Protein AF-A0A2P2LBF1-F1 (afdb_monomer_lite)

Organism: Rhizophora mucronata (NCBI:txid61149)

Radius of gyration: 17.7 Å; chains: 1; bounding box: 58×16×4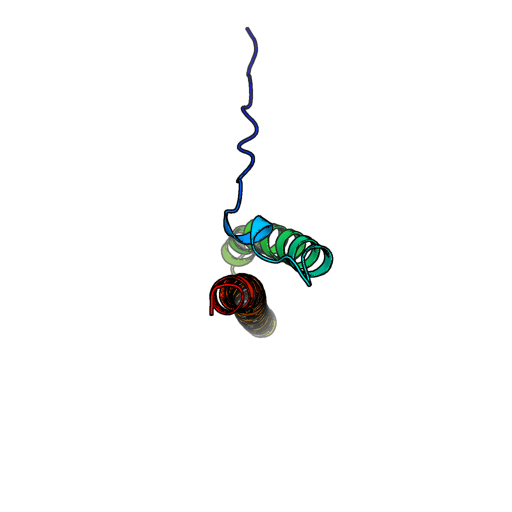7 Å

Sequence (86 aa):
MGTDAGEVVETFPWCYSCKVHQSICRELRKVVDRIEKLLPNIEAARPRCQSGIQVLCLLNDALDRAKQVLEHCSESSKLYLVSAFA

Structure (mmCIF, N/CA/C/O backbone):
data_AF-A0A2P2LBF1-F1
#
_entry.id   AF-A0A2P2LBF1-F1
#
loop_
_atom_site.group_PDB
_atom_site.id
_atom_site.type_symbol
_atom_site.label_atom_id
_atom_site.label_alt_id
_atom_site.label_comp_id
_atom_site.label_asym_id
_atom_site.label_entity_id
_atom_site.label_seq_id
_atom_site.pdbx_PDB_ins_code
_atom_site.Cartn_x
_atom_site.Cartn_y
_atom_site.Cartn_z
_atom_site.occupancy
_atom_site.B_iso_or_equiv
_atom_site.auth_seq_id
_atom_site.auth_comp_id
_atom_site.auth_asym_id
_atom_site.auth_atom_id
_atom_site.pdbx_PDB_model_num
ATOM 1 N N . MET A 1 1 ? -31.717 5.651 -19.992 1.00 42.41 1 MET A N 1
ATOM 2 C CA . MET A 1 1 ? -30.587 6.270 -20.714 1.00 42.41 1 MET A CA 1
ATOM 3 C C . MET A 1 1 ? -29.325 5.920 -19.955 1.00 42.41 1 MET A C 1
ATOM 5 O O . MET A 1 1 ? -29.362 5.961 -18.732 1.00 42.41 1 MET A O 1
ATOM 9 N N . GLY A 1 2 ? -28.327 5.400 -20.669 1.00 43.47 2 GLY A N 1
ATOM 10 C CA . GLY A 1 2 ? -27.229 4.610 -20.112 1.00 43.47 2 GLY A CA 1
ATOM 11 C C . GLY A 1 2 ? -26.317 5.391 -19.173 1.00 43.47 2 GLY A C 1
ATOM 12 O O . GLY A 1 2 ? -25.976 6.541 -19.432 1.00 43.47 2 GLY A O 1
ATOM 13 N N . THR A 1 3 ? -25.939 4.738 -18.082 1.00 48.31 3 THR A N 1
ATOM 14 C CA . THR A 1 3 ? -24.888 5.179 -17.172 1.00 48.31 3 THR A CA 1
ATOM 15 C C . THR A 1 3 ? -23.582 4.606 -17.705 1.00 48.31 3 THR A C 1
ATOM 17 O O . THR A 1 3 ? -23.276 3.441 -17.471 1.00 48.31 3 THR A O 1
ATOM 20 N N . ASP A 1 4 ? -22.857 5.399 -18.490 1.00 39.16 4 ASP A N 1
ATOM 21 C CA . ASP A 1 4 ? -21.485 5.081 -18.873 1.00 39.16 4 ASP A CA 1
ATOM 22 C C . ASP A 1 4 ? -20.595 5.418 -17.675 1.00 39.16 4 ASP A C 1
ATOM 24 O O . ASP A 1 4 ? -20.221 6.568 -17.438 1.00 39.16 4 ASP A O 1
ATOM 28 N N . ALA A 1 5 ? -20.367 4.413 -16.832 1.00 44.09 5 ALA A N 1
ATOM 29 C CA . ALA A 1 5 ? -19.330 4.464 -15.822 1.00 44.09 5 ALA A CA 1
ATOM 30 C C . ALA A 1 5 ? -18.002 4.370 -16.570 1.00 44.09 5 ALA A C 1
ATOM 32 O O . ALA A 1 5 ? -17.472 3.278 -16.760 1.00 44.09 5 ALA A O 1
ATOM 33 N N . GLY A 1 6 ? -17.520 5.524 -17.037 1.00 38.16 6 GLY A N 1
ATOM 34 C CA . GLY A 1 6 ? -16.190 5.671 -17.596 1.00 38.16 6 GLY A CA 1
ATOM 35 C C . GLY A 1 6 ? -15.196 5.074 -16.614 1.00 38.16 6 GLY A C 1
ATOM 36 O O . GLY A 1 6 ? -14.946 5.628 -15.542 1.00 38.16 6 GLY A O 1
ATOM 37 N N . GLU A 1 7 ? -14.693 3.897 -16.965 1.00 44.69 7 GLU A N 1
ATOM 38 C CA . GLU A 1 7 ? -13.609 3.240 -16.270 1.00 44.69 7 GLU A CA 1
ATOM 39 C C . GLU A 1 7 ? -12.424 4.193 -16.365 1.00 44.69 7 GLU A C 1
ATOM 41 O O . GLU A 1 7 ? -11.753 4.291 -17.393 1.00 44.69 7 GLU A O 1
ATOM 46 N N . VAL A 1 8 ? -12.201 4.961 -15.298 1.00 46.28 8 VAL A N 1
ATOM 47 C CA . VAL A 1 8 ? -10.952 5.682 -15.110 1.00 46.28 8 VAL A CA 1
ATOM 48 C C . VAL A 1 8 ? -9.901 4.594 -14.951 1.00 46.28 8 VAL A C 1
ATOM 50 O O . VAL A 1 8 ? -9.622 4.105 -13.857 1.00 46.28 8 VAL A O 1
ATOM 53 N N . VAL A 1 9 ? -9.357 4.159 -16.085 1.00 48.44 9 VAL A N 1
ATOM 54 C CA . VAL A 1 9 ? -8.065 3.502 -16.150 1.00 48.44 9 VAL A CA 1
ATOM 55 C C . VAL A 1 9 ? -7.102 4.547 -15.621 1.00 48.44 9 VAL A C 1
ATOM 57 O O . VAL A 1 9 ? -6.620 5.407 -16.361 1.00 48.44 9 VAL A O 1
ATOM 60 N N . GLU A 1 10 ? -6.887 4.505 -14.306 1.00 43.16 10 GLU A N 1
ATOM 61 C CA . GLU A 1 10 ? -5.792 5.169 -13.618 1.00 43.16 10 GLU A CA 1
ATOM 62 C C . GLU A 1 10 ? -4.516 4.676 -14.295 1.00 43.16 10 GLU A C 1
ATOM 64 O O . GLU A 1 10 ? -3.936 3.637 -13.971 1.00 43.16 10 GLU A O 1
ATOM 69 N N . THR A 1 11 ? -4.134 5.384 -15.352 1.00 43.34 11 THR A N 1
ATOM 70 C CA . THR A 1 11 ? -2.934 5.108 -16.117 1.00 43.34 11 THR A CA 1
ATOM 71 C C . THR A 1 11 ? -1.805 5.618 -15.250 1.00 43.34 11 THR A C 1
ATOM 73 O O . THR A 1 11 ? -1.372 6.758 -15.381 1.00 43.34 11 THR A O 1
ATOM 76 N N . PHE A 1 12 ? -1.380 4.790 -14.297 1.00 48.81 12 PHE A N 1
ATOM 77 C CA . PHE A 1 12 ? -0.283 5.116 -13.405 1.00 48.81 12 PHE A CA 1
ATOM 78 C C . PHE A 1 12 ? 0.994 5.279 -14.241 1.00 48.81 12 PHE A C 1
ATOM 80 O O . PHE A 1 12 ? 1.512 4.279 -14.754 1.00 48.81 12 PHE A O 1
ATOM 87 N N . PRO A 1 13 ? 1.539 6.506 -14.375 1.00 49.50 13 PRO A N 1
ATOM 88 C CA . PRO A 1 13 ? 2.649 6.799 -15.291 1.00 49.50 13 PRO A CA 1
ATOM 89 C C . PRO A 1 13 ? 3.913 5.986 -14.972 1.00 49.50 13 PRO A C 1
ATOM 91 O O . PRO A 1 13 ? 4.747 5.727 -15.834 1.00 49.50 13 PRO A O 1
ATOM 94 N N . TRP A 1 14 ? 4.018 5.531 -13.722 1.00 47.81 14 TRP A N 1
ATOM 95 C CA . TRP A 1 14 ? 5.119 4.739 -13.184 1.00 47.81 14 TRP A CA 1
ATOM 96 C C . TRP A 1 14 ? 5.111 3.261 -13.596 1.00 47.81 14 TRP A C 1
ATOM 98 O O . TRP A 1 14 ? 6.155 2.613 -13.560 1.00 47.81 14 TRP A O 1
ATOM 108 N N . CYS A 1 15 ? 3.966 2.704 -14.004 1.00 50.03 15 CYS A N 1
ATOM 109 C CA . CYS A 1 15 ? 3.868 1.274 -14.323 1.00 50.03 15 CYS A CA 1
ATOM 110 C C . CYS A 1 15 ? 4.514 0.927 -15.681 1.00 50.03 15 CYS A C 1
ATOM 112 O O . CYS A 1 15 ? 4.873 -0.223 -15.942 1.00 50.03 15 CYS A O 1
ATOM 114 N N . TYR A 1 16 ? 4.694 1.931 -16.542 1.00 52.56 16 TYR A N 1
ATOM 115 C CA . TYR A 1 16 ? 5.258 1.764 -17.881 1.00 52.56 16 TYR A CA 1
ATOM 116 C C 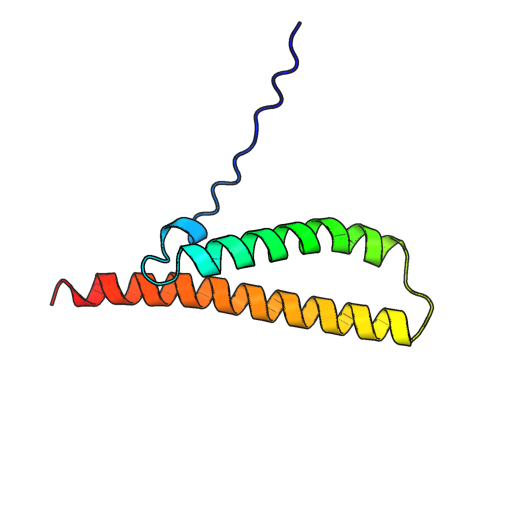. TYR A 1 16 ? 6.775 1.931 -17.938 1.00 52.56 16 TYR A C 1
ATOM 118 O O . TYR A 1 16 ? 7.391 1.463 -18.894 1.00 52.56 16 TYR A O 1
ATOM 126 N N . SER A 1 17 ? 7.398 2.572 -16.943 1.00 55.22 17 SER A N 1
ATOM 127 C CA . SER A 1 17 ? 8.833 2.852 -17.019 1.00 55.22 17 SER A CA 1
ATOM 128 C C . SER A 1 17 ? 9.703 1.690 -16.553 1.00 55.22 17 SER A C 1
ATOM 130 O O . SER A 1 17 ? 10.849 1.629 -16.978 1.00 55.22 17 SER A O 1
ATOM 132 N N . CYS A 1 18 ? 9.194 0.748 -15.748 1.00 57.53 18 CYS A N 1
ATOM 133 C CA . CYS A 1 18 ? 9.992 -0.388 -15.288 1.00 57.53 18 CYS A CA 1
ATOM 134 C C . CYS A 1 18 ? 10.111 -1.470 -16.374 1.00 57.53 18 CYS A C 1
ATOM 136 O O . CYS A 1 18 ? 9.233 -2.319 -16.489 1.00 57.53 18 CYS A O 1
ATOM 138 N N . LYS A 1 19 ? 11.176 -1.447 -17.187 1.00 60.88 19 LYS A N 1
ATOM 139 C CA . LYS A 1 19 ? 11.369 -2.411 -18.293 1.00 60.88 19 LYS A CA 1
ATOM 140 C C . LYS A 1 19 ? 11.918 -3.773 -17.843 1.00 60.88 19 LYS A C 1
ATOM 142 O O . LYS A 1 19 ? 11.629 -4.771 -18.488 1.00 60.88 19 LYS A O 1
ATOM 147 N N . VAL A 1 20 ? 12.684 -3.829 -16.747 1.00 62.78 20 VAL A N 1
ATOM 148 C CA . VAL A 1 20 ? 13.376 -5.060 -16.299 1.00 62.78 20 VAL A CA 1
ATOM 149 C C . VAL A 1 20 ? 12.535 -5.880 -15.312 1.00 62.78 20 VAL A C 1
ATOM 151 O O . VAL A 1 20 ? 12.485 -7.101 -15.411 1.00 62.78 20 VAL A O 1
ATOM 154 N N . HIS A 1 21 ? 11.814 -5.221 -14.397 1.00 70.94 21 HIS A N 1
ATOM 155 C CA . HIS A 1 21 ? 10.999 -5.876 -13.359 1.00 70.94 21 HIS A CA 1
ATOM 156 C C . HIS A 1 21 ? 9.490 -5.661 -13.546 1.00 70.94 21 HIS A C 1
ATOM 158 O O . HIS A 1 21 ? 8.723 -5.755 -12.588 1.00 70.94 21 HIS A O 1
ATOM 164 N N . GLN A 1 22 ? 9.045 -5.386 -14.779 1.00 71.88 22 GLN A N 1
ATOM 165 C CA . GLN A 1 22 ? 7.680 -4.934 -15.066 1.00 71.88 22 GLN A CA 1
ATOM 166 C C . GLN A 1 22 ? 6.587 -5.829 -14.464 1.00 71.88 22 GLN A C 1
ATOM 168 O O . GLN A 1 22 ? 5.608 -5.316 -13.925 1.00 71.88 22 GLN A O 1
ATOM 173 N N . SER A 1 23 ? 6.744 -7.155 -14.541 1.00 77.50 23 SER A N 1
ATOM 174 C CA . SER A 1 23 ? 5.754 -8.104 -14.017 1.00 77.50 23 SER A CA 1
ATOM 175 C C . SER A 1 23 ? 5.657 -8.040 -12.493 1.00 77.50 23 SER A C 1
ATOM 177 O O . SER A 1 23 ? 4.563 -7.896 -11.955 1.00 77.50 23 SER A O 1
ATOM 179 N N . ILE A 1 24 ? 6.796 -8.061 -11.797 1.00 84.06 24 ILE A N 1
ATOM 180 C CA . ILE A 1 24 ? 6.864 -8.026 -10.332 1.00 84.06 24 ILE A CA 1
ATOM 181 C C . ILE A 1 24 ? 6.355 -6.681 -9.807 1.00 84.06 24 ILE A C 1
ATOM 183 O O . ILE A 1 24 ? 5.531 -6.654 -8.896 1.00 84.06 24 ILE A O 1
ATOM 187 N N . CYS A 1 25 ? 6.770 -5.564 -10.412 1.00 84.25 25 CYS A N 1
ATOM 188 C CA . CYS A 1 25 ? 6.291 -4.235 -10.029 1.00 84.25 25 CYS A CA 1
ATOM 189 C C . CYS A 1 25 ? 4.785 -4.076 -10.278 1.00 84.25 25 CYS A C 1
ATOM 191 O O . CYS A 1 25 ? 4.091 -3.454 -9.477 1.00 84.25 25 CYS A O 1
ATOM 193 N N . ARG A 1 26 ? 4.255 -4.664 -11.357 1.00 83.69 26 ARG A N 1
ATOM 194 C CA . ARG A 1 26 ? 2.816 -4.650 -11.645 1.00 83.69 26 ARG A CA 1
ATOM 195 C C . ARG A 1 26 ? 2.023 -5.438 -10.603 1.00 83.69 26 ARG A C 1
ATOM 197 O O . ARG A 1 26 ? 1.005 -4.940 -10.129 1.00 83.69 26 ARG A O 1
ATOM 204 N N . GLU A 1 27 ? 2.469 -6.636 -10.234 1.00 89.25 27 GLU A N 1
ATOM 205 C CA . GLU A 1 27 ? 1.787 -7.427 -9.202 1.00 89.25 27 GLU A CA 1
ATOM 206 C C . GLU A 1 27 ? 1.888 -6.769 -7.821 1.00 89.25 27 GLU A C 1
ATOM 208 O O . GLU A 1 27 ? 0.879 -6.662 -7.123 1.00 89.25 27 GLU A O 1
ATOM 213 N N . LEU A 1 28 ? 3.057 -6.231 -7.458 1.00 88.94 28 LEU A N 1
ATOM 214 C CA . LEU A 1 28 ? 3.228 -5.474 -6.217 1.00 88.94 28 LEU A CA 1
ATOM 215 C C . LEU A 1 28 ? 2.299 -4.253 -6.175 1.00 88.94 28 LEU A C 1
ATOM 217 O O . LEU A 1 28 ? 1.651 -4.013 -5.159 1.00 88.94 28 LEU A O 1
ATOM 221 N N . ARG A 1 29 ? 2.161 -3.522 -7.288 1.00 87.19 29 ARG A N 1
ATOM 222 C CA . ARG A 1 29 ? 1.248 -2.376 -7.387 1.00 87.19 29 ARG A CA 1
ATOM 223 C C . ARG A 1 29 ? -0.206 -2.770 -7.152 1.00 87.19 29 ARG A C 1
ATOM 225 O O . ARG A 1 29 ? -0.868 -2.126 -6.351 1.00 87.19 29 ARG A O 1
ATOM 232 N N . LYS A 1 30 ? -0.681 -3.866 -7.754 1.00 90.38 30 LYS A N 1
ATOM 233 C CA . LYS A 1 30 ? -2.046 -4.368 -7.508 1.00 90.38 30 LYS A CA 1
ATOM 234 C C . LYS A 1 30 ? -2.297 -4.655 -6.028 1.00 90.38 30 LYS A C 1
ATOM 236 O O . LYS A 1 30 ? -3.407 -4.438 -5.548 1.00 90.38 30 LYS A O 1
ATOM 241 N N . VAL A 1 31 ? -1.299 -5.185 -5.319 1.00 91.81 31 VAL A N 1
ATOM 242 C CA . VAL A 1 31 ? -1.400 -5.442 -3.877 1.00 91.81 31 VAL A CA 1
ATOM 243 C C . VAL A 1 31 ? -1.449 -4.127 -3.100 1.00 91.81 31 VAL A C 1
ATOM 245 O O . VAL A 1 31 ? -2.341 -3.970 -2.270 1.00 91.81 31 VAL A O 1
ATOM 248 N N . VAL A 1 32 ? -0.565 -3.171 -3.407 1.00 91.62 32 VAL A N 1
ATOM 249 C CA . VAL A 1 32 ? -0.566 -1.828 -2.796 1.00 91.62 32 VAL A CA 1
ATOM 250 C C . VAL A 1 32 ? -1.921 -1.142 -2.992 1.00 91.62 32 VAL A C 1
ATOM 252 O O . VAL A 1 32 ? -2.549 -0.780 -2.002 1.00 91.62 32 VAL A O 1
ATOM 255 N N . ASP A 1 33 ? -2.436 -1.083 -4.223 1.00 91.56 33 ASP A N 1
ATOM 256 C CA . ASP A 1 33 ? -3.716 -0.431 -4.540 1.00 91.56 33 ASP A CA 1
ATOM 257 C C . ASP A 1 33 ? -4.894 -1.074 -3.785 1.00 91.56 33 ASP A C 1
ATOM 259 O O . ASP A 1 33 ? -5.835 -0.400 -3.360 1.00 91.56 33 ASP A O 1
ATOM 263 N N . ARG A 1 34 ? -4.878 -2.404 -3.616 1.00 93.06 34 ARG A N 1
ATOM 264 C CA . ARG A 1 34 ? -5.909 -3.117 -2.844 1.00 93.06 34 ARG A CA 1
ATOM 265 C C . ARG A 1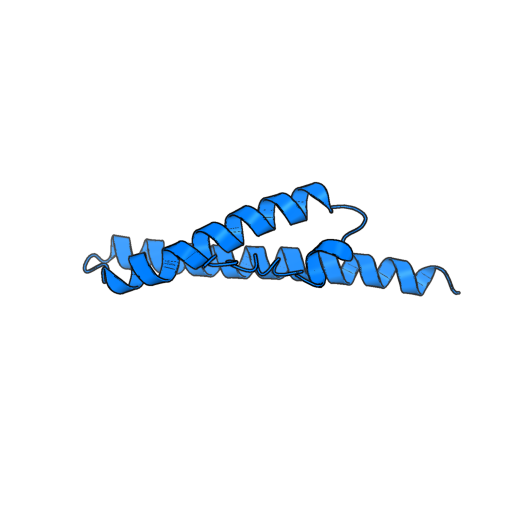 34 ? -5.852 -2.753 -1.368 1.00 93.06 34 ARG A C 1
ATOM 267 O O . ARG A 1 34 ? -6.901 -2.546 -0.767 1.00 93.06 34 ARG A O 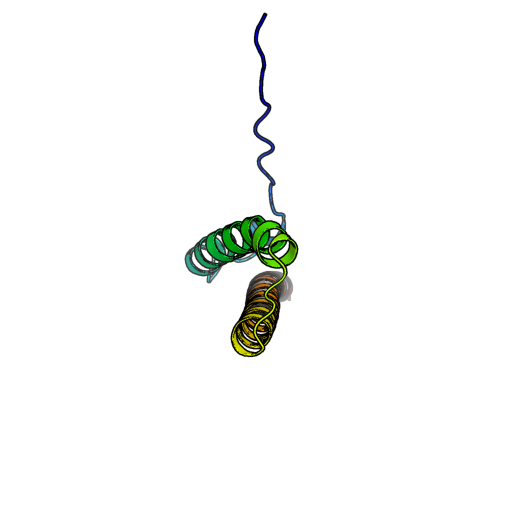1
ATOM 274 N N . ILE A 1 35 ? -4.660 -2.696 -0.785 1.00 91.00 35 ILE A N 1
ATOM 275 C CA . ILE A 1 35 ? -4.499 -2.380 0.635 1.00 91.00 35 ILE A CA 1
ATOM 276 C C . ILE A 1 35 ? -4.834 -0.905 0.894 1.00 91.00 35 ILE A C 1
ATOM 278 O O . ILE A 1 35 ? -5.541 -0.620 1.857 1.00 91.00 35 ILE A O 1
ATOM 282 N N . GLU A 1 36 ? -4.430 0.018 0.019 1.00 90.00 36 GLU A N 1
ATOM 283 C CA . GLU A 1 36 ? -4.786 1.442 0.124 1.00 90.00 36 GLU A CA 1
ATOM 284 C C . GLU A 1 36 ? -6.299 1.669 0.114 1.00 90.00 36 GLU A C 1
ATOM 286 O O . GLU A 1 36 ? -6.804 2.497 0.865 1.00 90.00 36 GLU A O 1
ATOM 291 N N . LYS A 1 37 ? -7.049 0.887 -0.669 1.00 91.44 37 LYS A N 1
ATOM 292 C CA . LYS A 1 37 ? -8.521 0.933 -0.660 1.00 91.44 37 LYS A CA 1
ATOM 293 C C . LYS A 1 37 ? -9.138 0.399 0.636 1.00 91.44 37 LYS A C 1
ATOM 295 O O . LYS A 1 37 ? -10.258 0.773 0.976 1.00 91.44 37 LYS A O 1
ATOM 300 N N . LEU A 1 38 ? -8.449 -0.496 1.346 1.00 89.62 38 LEU A N 1
ATOM 301 C CA . LEU A 1 38 ? -8.934 -1.102 2.591 1.00 89.62 38 LEU A CA 1
ATOM 302 C C . LEU A 1 38 ? -8.570 -0.280 3.830 1.00 89.62 38 LEU A C 1
ATOM 304 O O . LEU A 1 38 ? -9.339 -0.268 4.790 1.00 89.62 38 LEU A O 1
ATOM 308 N N . LEU A 1 39 ? -7.431 0.412 3.806 1.00 87.50 39 LEU A N 1
ATOM 309 C CA . LEU A 1 39 ? -6.898 1.200 4.918 1.00 87.50 39 LEU A CA 1
ATOM 310 C C . LEU A 1 39 ? -7.918 2.164 5.545 1.00 87.50 39 LEU A C 1
ATOM 312 O O . LEU A 1 39 ? -8.121 2.064 6.754 1.00 87.50 39 LEU A O 1
ATOM 316 N N . PRO A 1 40 ? -8.649 2.996 4.775 1.00 87.50 40 PRO A N 1
ATOM 317 C CA . PRO A 1 40 ? -9.636 3.916 5.337 1.00 87.50 40 PRO A CA 1
ATOM 318 C C . PRO A 1 40 ? -10.736 3.208 6.134 1.00 87.50 40 PRO A C 1
ATOM 320 O O . PRO A 1 40 ? -11.182 3.711 7.161 1.00 87.50 40 PRO A O 1
ATOM 323 N N . ASN A 1 41 ? -11.151 2.013 5.701 1.00 88.81 41 ASN A N 1
ATOM 324 C CA . ASN A 1 41 ? -12.153 1.222 6.417 1.00 88.81 41 ASN A CA 1
ATOM 325 C C . ASN A 1 41 ? -11.591 0.659 7.731 1.00 88.81 41 ASN A C 1
ATOM 327 O O . ASN A 1 41 ? -12.293 0.618 8.741 1.00 88.81 41 ASN A O 1
ATOM 331 N N . ILE A 1 42 ? -10.321 0.245 7.729 1.00 86.25 42 ILE A N 1
ATOM 332 C CA . ILE A 1 42 ? -9.623 -0.251 8.923 1.00 86.25 42 ILE A CA 1
ATOM 333 C C . ILE A 1 42 ? -9.404 0.890 9.927 1.00 86.25 42 ILE A C 1
ATOM 335 O O . ILE A 1 42 ? -9.642 0.721 11.122 1.00 86.25 42 ILE A O 1
ATOM 339 N N . GLU A 1 43 ? -9.008 2.068 9.452 1.00 85.25 43 GLU A N 1
ATOM 340 C CA . GLU A 1 43 ? -8.839 3.273 10.269 1.00 85.25 43 GLU A CA 1
ATOM 341 C C . GLU A 1 43 ? -10.173 3.764 10.843 1.00 85.25 43 GLU A C 1
ATOM 343 O O . GLU A 1 43 ? -10.257 4.086 12.033 1.00 85.25 43 GLU A O 1
ATOM 348 N N . ALA A 1 44 ? -11.239 3.748 10.036 1.00 87.88 44 ALA A N 1
ATOM 349 C CA . ALA A 1 44 ? -12.591 4.106 10.463 1.00 87.88 44 ALA A CA 1
ATOM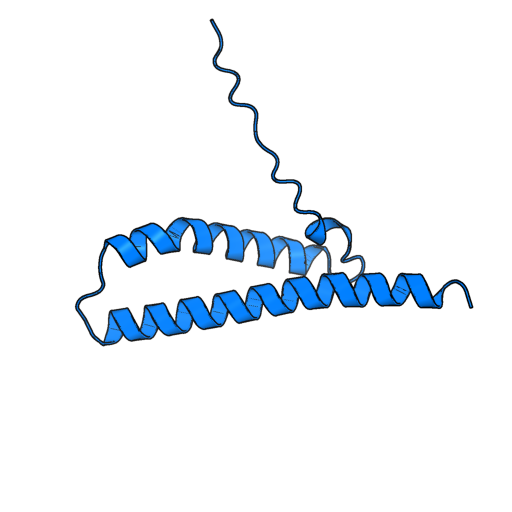 350 C C . ALA A 1 44 ? -13.127 3.170 11.556 1.00 87.88 44 ALA A C 1
ATOM 352 O O . ALA A 1 44 ? -13.843 3.620 12.453 1.00 87.88 44 ALA A O 1
ATOM 353 N N . ALA A 1 45 ? -12.734 1.892 11.539 1.00 87.44 45 ALA A N 1
ATOM 354 C CA . ALA A 1 45 ? -13.070 0.943 12.598 1.00 87.44 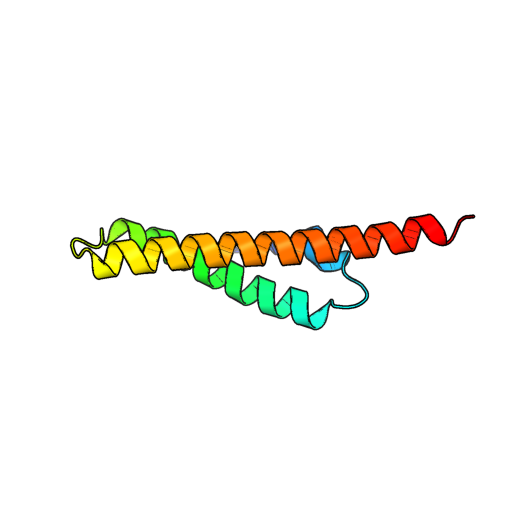45 ALA A CA 1
ATOM 355 C C . ALA A 1 45 ? -12.405 1.276 13.949 1.00 87.44 45 ALA A C 1
ATOM 357 O O . ALA A 1 45 ? -12.811 0.714 14.967 1.00 87.44 45 ALA A O 1
ATOM 358 N N . ARG A 1 46 ? -11.420 2.194 13.977 1.00 79.25 46 ARG A N 1
ATOM 359 C CA . ARG A 1 46 ? -10.650 2.628 15.157 1.00 79.25 46 ARG A CA 1
ATOM 360 C C . ARG A 1 46 ? -10.247 1.451 16.054 1.00 79.25 46 ARG A C 1
ATOM 362 O O . ARG A 1 46 ? -10.901 1.219 17.077 1.00 79.25 46 ARG A O 1
ATOM 369 N N . PRO A 1 47 ? -9.153 0.735 15.736 1.00 76.50 47 PRO A N 1
ATOM 370 C CA . PRO A 1 47 ? -8.668 -0.355 16.574 1.00 76.50 47 PRO A CA 1
ATOM 371 C C . PRO A 1 47 ? -8.423 0.157 18.002 1.00 76.50 47 PRO A C 1
ATOM 373 O O . PRO A 1 47 ? -7.514 0.943 18.246 1.00 76.50 47 PRO A O 1
ATOM 376 N N . ARG A 1 48 ? -9.270 -0.242 18.959 1.00 80.38 48 ARG A N 1
ATOM 377 C CA . ARG A 1 48 ? -9.157 0.183 20.370 1.00 80.38 48 ARG A CA 1
ATOM 378 C C . ARG A 1 48 ? -8.177 -0.677 21.172 1.00 80.38 48 ARG A C 1
ATOM 380 O O . ARG A 1 48 ? -7.947 -0.411 22.347 1.00 80.38 48 ARG A O 1
ATOM 387 N N . CYS A 1 49 ? -7.624 -1.720 20.557 1.00 84.31 49 CYS A N 1
ATOM 388 C CA . CYS A 1 49 ? -6.630 -2.600 21.154 1.00 84.31 49 CYS A CA 1
ATOM 389 C C . CYS A 1 49 ? -5.211 -2.179 20.747 1.00 84.31 49 CYS A C 1
ATOM 391 O O . CYS A 1 49 ? -4.962 -1.843 19.590 1.00 84.31 49 CYS A O 1
ATOM 393 N N . GLN A 1 50 ? -4.263 -2.247 21.690 1.00 86.06 50 GLN A N 1
ATOM 394 C CA . GLN A 1 50 ? -2.852 -1.926 21.432 1.00 86.06 50 GLN A CA 1
ATOM 395 C C . GLN A 1 50 ? -2.257 -2.787 20.310 1.00 86.06 50 GLN A C 1
ATOM 397 O O . GLN A 1 50 ? -1.544 -2.269 19.457 1.00 86.06 50 GLN A O 1
ATOM 402 N N . SER A 1 51 ? -2.612 -4.075 20.261 1.00 87.12 51 SER A N 1
ATOM 403 C CA . SER A 1 51 ? -2.200 -4.981 19.185 1.00 87.12 51 SER A CA 1
ATOM 404 C C . SER A 1 51 ? -2.731 -4.544 17.817 1.00 87.12 51 SER A C 1
ATOM 406 O O . SER A 1 51 ? -1.989 -4.566 16.841 1.00 87.12 51 SER A O 1
ATOM 408 N N . GLY A 1 52 ? -3.986 -4.094 17.740 1.00 86.56 52 GLY A N 1
ATOM 409 C CA . GLY A 1 52 ? -4.586 -3.601 16.499 1.00 86.56 52 GLY A CA 1
ATOM 410 C C . GLY A 1 52 ? -3.924 -2.321 15.994 1.00 86.56 52 GLY A C 1
ATOM 411 O O . GLY A 1 52 ? -3.647 -2.210 14.803 1.00 86.56 52 GLY A O 1
ATOM 412 N N . ILE A 1 53 ? -3.605 -1.388 16.896 1.00 89.19 53 ILE A N 1
ATOM 413 C CA . ILE A 1 53 ? -2.861 -0.164 16.557 1.00 89.19 53 ILE A CA 1
ATOM 414 C C . ILE A 1 53 ? -1.458 -0.517 16.048 1.00 89.19 53 ILE A C 1
ATOM 416 O O . ILE A 1 53 ? -1.028 -0.006 15.019 1.00 89.19 53 ILE A O 1
ATOM 420 N N . GLN A 1 54 ? -0.755 -1.426 16.728 1.00 90.81 54 GLN A N 1
ATOM 421 C CA . GLN A 1 54 ? 0.605 -1.818 16.361 1.00 90.81 54 GLN A CA 1
ATOM 422 C C . GLN A 1 54 ? 0.659 -2.502 14.988 1.00 90.81 54 GLN A C 1
ATOM 424 O O . GLN A 1 54 ? 1.525 -2.184 14.175 1.00 90.81 54 GLN A O 1
ATOM 429 N N . VAL A 1 55 ? -0.295 -3.390 14.697 1.00 91.12 55 VAL A N 1
ATOM 430 C CA . VAL A 1 55 ? -0.420 -4.033 13.379 1.00 91.12 55 VAL A CA 1
ATOM 431 C C . VAL A 1 55 ? -0.743 -3.010 12.290 1.00 91.12 55 VAL A C 1
ATOM 433 O O . VAL A 1 55 ? -0.183 -3.097 11.200 1.00 91.12 55 VAL A O 1
ATOM 436 N N . LEU A 1 56 ? -1.593 -2.019 12.576 1.00 89.75 56 LEU A N 1
ATOM 437 C CA . LEU A 1 56 ? -1.909 -0.951 11.627 1.00 89.75 56 LEU A CA 1
ATOM 438 C C . LEU A 1 56 ? -0.687 -0.073 11.312 1.00 89.75 56 LEU A C 1
ATOM 440 O O . LEU A 1 56 ? -0.472 0.272 10.152 1.00 89.75 56 LEU A O 1
ATOM 444 N N . CYS A 1 57 ? 0.143 0.245 12.309 1.00 90.94 57 CYS A N 1
ATOM 445 C CA . CYS A 1 57 ? 1.411 0.943 12.076 1.00 90.94 57 CYS A CA 1
ATOM 446 C C . CYS A 1 57 ? 2.359 0.111 11.200 1.00 90.94 57 CYS A C 1
ATOM 448 O O . CYS A 1 57 ? 2.865 0.611 10.201 1.00 90.94 57 CYS A O 1
ATOM 450 N N . LEU A 1 58 ? 2.540 -1.177 11.516 1.00 93.56 58 LEU A N 1
ATOM 451 C CA . LEU A 1 58 ? 3.387 -2.077 10.723 1.00 93.56 58 LEU A CA 1
ATOM 452 C C . LEU A 1 58 ? 2.906 -2.207 9.271 1.00 93.56 58 LEU A C 1
ATOM 454 O O . LEU A 1 58 ? 3.726 -2.289 8.356 1.00 93.56 58 LEU A O 1
ATOM 458 N N . LEU A 1 59 ? 1.587 -2.225 9.059 1.00 92.00 59 LEU A N 1
ATOM 459 C CA . LEU A 1 59 ? 0.985 -2.259 7.729 1.00 92.00 59 LEU A CA 1
ATOM 460 C C . LEU A 1 59 ? 1.303 -0.986 6.935 1.00 92.00 59 LEU A C 1
ATOM 462 O O . LEU A 1 59 ? 1.707 -1.090 5.778 1.00 92.00 59 LEU A O 1
ATOM 466 N N . ASN A 1 60 ? 1.155 0.189 7.552 1.00 91.62 60 ASN A N 1
ATOM 467 C CA . ASN A 1 60 ? 1.504 1.464 6.924 1.00 91.62 60 ASN A CA 1
ATOM 468 C C . ASN A 1 60 ? 2.992 1.522 6.557 1.00 91.62 60 ASN A C 1
ATOM 470 O O . ASN A 1 60 ? 3.322 1.776 5.400 1.00 91.62 60 ASN A O 1
ATOM 474 N N . ASP A 1 61 ? 3.885 1.147 7.476 1.00 93.88 61 ASP A N 1
ATOM 475 C CA . ASP A 1 61 ? 5.321 1.121 7.184 1.00 93.88 61 ASP A CA 1
ATOM 476 C C . ASP A 1 61 ? 5.668 0.155 6.035 1.00 93.88 61 ASP A C 1
ATOM 478 O O . ASP A 1 61 ? 6.577 0.398 5.237 1.00 93.88 61 ASP A O 1
ATOM 482 N N . ALA A 1 62 ? 4.986 -0.994 5.961 1.00 94.19 62 ALA A N 1
ATOM 483 C CA . ALA A 1 62 ? 5.174 -1.956 4.880 1.00 94.19 62 ALA A CA 1
ATOM 484 C C . ALA A 1 62 ? 4.697 -1.401 3.528 1.00 94.19 62 ALA A C 1
ATOM 486 O O . ALA A 1 62 ? 5.349 -1.644 2.509 1.00 94.19 62 ALA A O 1
ATOM 487 N N . LEU A 1 63 ? 3.605 -0.633 3.510 1.00 92.62 63 LEU A N 1
ATOM 488 C CA . LEU A 1 63 ? 3.124 0.038 2.303 1.00 92.62 63 LEU A CA 1
ATOM 489 C C . LEU A 1 63 ? 4.077 1.122 1.826 1.00 92.62 63 LEU A C 1
ATOM 491 O O . LEU A 1 63 ? 4.363 1.171 0.631 1.00 92.62 63 LEU A O 1
ATOM 495 N N . ASP A 1 64 ? 4.603 1.949 2.725 1.00 92.56 64 ASP A N 1
ATOM 496 C CA . ASP A 1 64 ? 5.578 2.976 2.353 1.00 92.56 64 ASP A CA 1
ATOM 497 C C . ASP A 1 64 ? 6.837 2.354 1.751 1.00 92.56 64 ASP A C 1
ATOM 499 O O . ASP A 1 64 ? 7.300 2.776 0.689 1.00 92.56 64 ASP A O 1
ATOM 503 N N . ARG A 1 65 ? 7.336 1.264 2.344 1.00 91.88 65 ARG A N 1
ATOM 504 C CA . ARG A 1 65 ? 8.447 0.494 1.767 1.00 91.88 65 ARG A CA 1
ATOM 505 C C . ARG A 1 65 ? 8.110 -0.067 0.384 1.00 91.88 65 ARG A C 1
ATOM 507 O O . ARG A 1 65 ? 8.934 0.010 -0.524 1.00 91.88 65 ARG A O 1
ATOM 514 N N . ALA A 1 66 ? 6.906 -0.603 0.187 1.00 90.06 66 ALA A N 1
ATOM 515 C CA . ALA A 1 66 ? 6.478 -1.106 -1.119 1.00 90.06 66 ALA A CA 1
ATOM 516 C C . ALA A 1 66 ? 6.400 0.012 -2.175 1.00 90.06 66 ALA A C 1
ATOM 518 O O . ALA A 1 66 ? 6.805 -0.195 -3.321 1.00 90.06 66 ALA A O 1
ATOM 519 N N . LYS A 1 67 ? 5.936 1.210 -1.798 1.00 88.94 67 LYS A N 1
ATOM 520 C CA . LYS A 1 67 ? 5.913 2.391 -2.675 1.00 88.94 67 LYS A CA 1
ATOM 521 C C . LYS A 1 67 ? 7.318 2.832 -3.068 1.00 88.94 67 LYS A C 1
ATOM 523 O O . LYS A 1 67 ? 7.562 3.030 -4.255 1.00 88.94 67 LYS A O 1
ATOM 528 N N . GLN A 1 68 ? 8.241 2.893 -2.109 1.00 88.31 68 GLN A N 1
ATOM 529 C CA . GLN A 1 68 ? 9.649 3.218 -2.364 1.00 88.31 68 GLN A CA 1
ATOM 530 C C . GLN A 1 68 ? 10.296 2.235 -3.346 1.00 88.31 68 GLN A C 1
ATOM 532 O O . GLN A 1 68 ? 11.015 2.647 -4.252 1.00 88.31 68 GLN A O 1
ATOM 537 N N . VAL A 1 69 ? 10.010 0.934 -3.223 1.00 86.12 69 VAL A N 1
ATOM 538 C CA . VAL A 1 69 ? 10.498 -0.084 -4.172 1.00 86.12 69 VAL A CA 1
ATOM 539 C C . VAL A 1 69 ? 9.952 0.173 -5.577 1.00 86.12 69 VAL A C 1
ATOM 541 O O . VAL A 1 69 ? 10.707 0.142 -6.546 1.00 86.12 69 VAL A O 1
ATOM 544 N N . LEU A 1 70 ? 8.654 0.463 -5.707 1.00 84.75 70 LEU A N 1
ATOM 545 C CA . LEU A 1 70 ? 8.037 0.771 -7.002 1.00 84.75 70 LEU A CA 1
ATOM 546 C C . LEU A 1 70 ? 8.620 2.041 -7.637 1.00 84.75 70 LEU A C 1
ATOM 548 O O . LEU A 1 70 ? 8.866 2.065 -8.845 1.00 84.75 70 LEU A O 1
ATOM 552 N N . GLU A 1 71 ? 8.865 3.076 -6.837 1.00 82.75 71 GLU A N 1
ATOM 553 C CA . GLU A 1 71 ? 9.510 4.314 -7.270 1.00 82.75 71 GLU A CA 1
ATOM 554 C C . GLU A 1 71 ? 10.949 4.053 -7.726 1.00 82.75 71 GLU A C 1
ATOM 556 O O . GLU A 1 71 ? 11.299 4.364 -8.866 1.00 82.75 71 GLU A O 1
ATOM 561 N N . HIS A 1 72 ? 11.747 3.352 -6.925 1.00 81.62 72 HIS A N 1
ATOM 562 C CA . HIS A 1 72 ? 13.121 3.000 -7.270 1.00 81.62 72 HIS A CA 1
ATOM 563 C C . HIS A 1 72 ? 13.212 2.153 -8.551 1.00 81.62 72 HIS A C 1
ATOM 565 O O . HIS A 1 72 ? 14.050 2.403 -9.420 1.00 81.62 72 HIS A O 1
ATOM 571 N N . CYS A 1 73 ? 12.321 1.174 -8.733 1.00 76.81 73 CYS A N 1
ATOM 572 C CA . CYS A 1 73 ? 12.244 0.358 -9.951 1.00 76.81 73 CYS A CA 1
ATOM 573 C C . CYS A 1 73 ? 11.908 1.184 -11.206 1.00 76.81 73 CYS A C 1
ATOM 575 O O . CYS A 1 73 ? 12.323 0.846 -12.322 1.00 76.81 73 CYS A O 1
ATOM 577 N N . SER A 1 74 ? 11.161 2.271 -11.034 1.00 71.94 74 SER A N 1
ATOM 578 C CA . SER A 1 74 ? 10.813 3.195 -12.109 1.00 71.94 74 SER A CA 1
ATOM 579 C C . SER A 1 74 ? 11.972 4.124 -12.483 1.00 71.94 74 SER A C 1
ATOM 581 O O . SER A 1 74 ? 12.156 4.402 -13.668 1.00 71.94 74 SER A O 1
ATOM 583 N N . GLU A 1 75 ? 12.749 4.582 -11.494 1.00 68.19 75 GLU A N 1
ATOM 584 C CA . GLU A 1 75 ? 13.881 5.497 -11.652 1.00 68.19 75 GLU A CA 1
ATOM 585 C C . GLU A 1 75 ? 15.109 4.778 -12.191 1.00 68.19 75 GLU A C 1
ATOM 587 O O . GLU A 1 75 ? 15.717 5.234 -13.156 1.00 68.19 75 GLU A O 1
ATOM 592 N N . SER A 1 76 ? 15.427 3.604 -11.646 1.00 62.41 76 SER A N 1
ATOM 593 C CA . SER A 1 76 ? 16.486 2.731 -12.166 1.00 62.41 76 SER A CA 1
ATOM 594 C C . SER A 1 76 ? 16.276 2.421 -13.648 1.00 62.41 76 SER A C 1
ATOM 596 O O . SER A 1 76 ? 17.215 2.485 -14.435 1.00 62.41 76 SER A O 1
ATOM 598 N N . SER A 1 77 ? 15.030 2.202 -14.072 1.00 59.50 77 SER A N 1
ATOM 599 C CA . SER A 1 77 ? 14.719 2.000 -15.489 1.00 59.50 77 SER A CA 1
ATOM 600 C C . SER A 1 77 ? 14.832 3.271 -16.346 1.00 59.50 77 SER A C 1
ATOM 602 O O . SER A 1 77 ? 15.036 3.157 -17.554 1.00 59.50 77 SER A O 1
ATOM 604 N N . LYS A 1 78 ? 14.756 4.473 -15.754 1.00 57.66 78 LYS A N 1
ATOM 605 C CA . LYS A 1 78 ? 15.092 5.741 -16.433 1.00 57.66 78 LYS A CA 1
ATOM 606 C C . LYS A 1 78 ? 16.607 5.930 -16.550 1.00 57.66 78 LYS A C 1
ATOM 608 O O . LYS A 1 78 ? 17.062 6.409 -17.584 1.00 57.66 78 LYS A O 1
ATOM 613 N N . LEU A 1 79 ? 17.392 5.513 -15.550 1.00 54.44 79 LEU A N 1
ATOM 614 C CA . LEU A 1 79 ? 18.860 5.609 -15.583 1.00 54.44 79 LEU A CA 1
ATOM 615 C C . LEU A 1 79 ? 19.474 4.783 -16.726 1.00 54.44 79 LEU A C 1
ATOM 617 O O . LEU A 1 79 ? 20.408 5.251 -17.372 1.00 54.44 79 LEU A O 1
ATOM 621 N N . TYR A 1 80 ? 18.894 3.623 -17.059 1.00 49.69 80 TYR A N 1
ATOM 622 C CA . TYR A 1 80 ? 19.302 2.836 -18.235 1.00 49.69 80 TYR A CA 1
ATOM 623 C C . TYR A 1 80 ? 19.015 3.516 -19.587 1.00 49.69 80 TYR A C 1
ATOM 625 O O . TYR A 1 80 ? 19.582 3.110 -20.596 1.00 49.69 80 TYR A O 1
ATOM 633 N N . LEU A 1 81 ? 18.141 4.529 -19.647 1.00 50.66 81 LEU A N 1
ATOM 634 C CA . LEU A 1 81 ? 17.876 5.272 -20.887 1.00 50.66 81 LEU A CA 1
ATOM 635 C C . LEU A 1 81 ? 18.876 6.414 -21.112 1.00 50.66 81 LEU A C 1
ATOM 637 O O . LEU A 1 81 ? 19.077 6.816 -22.254 1.00 50.66 81 LEU A O 1
ATOM 641 N N . VAL A 1 82 ? 19.517 6.916 -20.053 1.00 50.19 82 VAL A N 1
ATOM 642 C CA . VAL A 1 82 ? 20.504 8.006 -20.149 1.00 50.19 82 VAL A CA 1
ATOM 643 C C . VAL A 1 82 ? 21.877 7.479 -20.579 1.00 50.19 82 VAL A C 1
ATOM 645 O O . VAL A 1 82 ? 22.598 8.163 -21.298 1.00 50.19 82 VAL A O 1
ATOM 648 N N . SER A 1 83 ? 22.228 6.241 -20.222 1.00 42.56 83 SER A N 1
ATOM 649 C CA . SER A 1 83 ? 23.513 5.628 -20.587 1.00 42.56 83 SER A CA 1
ATOM 650 C C . SER A 1 83 ? 23.593 5.094 -22.025 1.00 42.56 83 SER A C 1
ATOM 652 O O . SER A 1 83 ? 24.666 4.676 -22.446 1.00 42.56 83 SER A O 1
ATOM 654 N N . ALA A 1 84 ? 22.498 5.121 -22.794 1.00 43.31 84 ALA A N 1
ATOM 655 C CA . ALA A 1 84 ? 22.464 4.663 -24.190 1.00 43.31 84 ALA A CA 1
ATOM 656 C C . ALA A 1 84 ? 22.756 5.770 -25.230 1.00 43.31 84 ALA A C 1
ATOM 658 O O . ALA A 1 84 ? 22.692 5.510 -26.429 1.00 43.31 84 ALA A O 1
ATOM 659 N N . PHE A 1 85 ? 23.066 6.993 -24.781 1.00 42.31 85 PHE A N 1
ATOM 660 C CA . PHE A 1 85 ? 23.393 8.152 -25.627 1.00 42.31 85 PHE A CA 1
ATOM 661 C C . PHE A 1 85 ? 24.760 8.784 -25.286 1.00 42.31 85 PHE A C 1
ATOM 663 O O . PHE A 1 85 ? 24.942 9.986 -25.480 1.00 42.31 85 PHE A O 1
ATOM 670 N N . ALA A 1 86 ? 25.706 7.996 -24.763 1.00 43.03 86 ALA A N 1
ATOM 671 C CA . ALA A 1 86 ? 27.100 8.407 -24.565 1.00 43.03 86 ALA A CA 1
ATOM 672 C C . ALA A 1 86 ? 28.017 7.740 -25.595 1.00 43.03 86 ALA A C 1
ATOM 674 O O . ALA A 1 86 ? 27.851 6.517 -25.811 1.00 43.03 86 ALA A O 1
#

Secondary structure (DSSP, 8-state):
------------GGGTT-SSSHHHHHHHHHHHHHHHHHHHHHHHT---SHHHHHHHHHHHHHHHHHHHHHHHHHHHHHHHHHGGG-

InterPro domains:
  IPR036537 Adaptor protein Cbl, N-terminal domain superfamily [G3DSA:1.20.930.20] (13-84)

Foldseek 3Di:
DDDPPPPPPVVPVLLPLQPPCNVVLVVLVVVLVVVVVCLVVLVVVPPPDPVSVVVNVVVVVVSVVSVVVSVVSNVVSVVVVVVVPD

pLDDT: mean 73.08, std 19.1, range [38.16, 94.19]